Protein AF-A0AAW9KA84-F1 (afdb_monomer_lite)

InterPro domains:
  IPR001962 Asparagine synthase [PF00733] (1-140)
  IPR001962 Asparagine synthase [cd01991] (1-140)
  IPR014729 Rossmann-like alpha/beta/alpha sandwich fold [G3DSA:3.40.50.620] (1-140)
  IPR051786 Asparagine Synthetase/Amidase [PTHR43284] (1-140)

Foldseek 3Di:
DLLLQQDVLLQPPCSLPDLFLSVCNPVVVVLVPDDPVCNPDPVVVVRNVVLVVQLVVQDDDPPDDPSQNSSLSNSSCCVPPVVVVVVVVVCVVQVVVPHDDDDVCPPVVNSVVSSPDGSCCSCPVPHGSNNVVVVCPVPD

Secondary structure (DSSP, 8-state):
-TTSS-SGGGT-HHHHT-SS-GGG--HHHHHHTS-GGGTT--HHHHHHHHHHHHHHT--PPTT--HHHHHHHHHHHHIIIIIHHHHHHHHHHHHHTTT-----GGG-HHHHHHHHTS-HHHHTGGG-TTHHHHHTTTTT-

Sequence (140 aa):
DELFAGYPWFTNEDMINANTFPWSRFIGERKAILSPELKDLKIEEVANQAYSDTLKEVPHLSGENKLEHRMRELFYLNLRWFMVNLLNRKDRMSMANSLEVRVPFADYRLVEYAFNIPSNIKLLDGREKGLLRKSLEGIL

Organism: Clostridium perfringens (NCBI:txid1502)

Structure (mmCIF, N/CA/C/O backbone):
data_AF-A0AAW9KA84-F1
#
_entry.id   AF-A0AAW9KA84-F1
#
loop_
_atom_site.group_PDB
_atom_site.id
_atom_site.type_symbol
_atom_site.label_atom_id
_atom_site.label_alt_id
_atom_site.label_comp_id
_atom_site.label_asym_id
_atom_site.label_entity_id
_atom_site.label_seq_id
_atom_site.pdbx_PDB_ins_code
_atom_site.Cartn_x
_atom_site.Cartn_y
_atom_site.Cartn_z
_atom_site.occupancy
_atom_site.B_iso_or_equiv
_atom_site.auth_seq_id
_atom_site.auth_comp_id
_atom_site.auth_asym_id
_atom_site.auth_atom_id
_atom_site.pdbx_PDB_model_num
ATOM 1 N N . ASP A 1 1 ? -10.817 -1.959 -0.658 1.00 73.44 1 ASP A N 1
ATOM 2 C CA . ASP A 1 1 ? -10.529 -2.920 0.430 1.00 73.44 1 ASP A CA 1
ATOM 3 C C . ASP A 1 1 ? -9.042 -2.969 0.795 1.00 73.44 1 ASP A C 1
ATOM 5 O O . ASP A 1 1 ? -8.729 -3.259 1.940 1.00 73.44 1 ASP A O 1
ATOM 9 N N . GLU A 1 2 ? -8.140 -2.618 -0.121 1.00 85.81 2 GLU A N 1
ATOM 10 C CA . GLU A 1 2 ? -6.677 -2.615 0.091 1.00 85.81 2 GLU A CA 1
ATOM 11 C C . GLU A 1 2 ? -6.166 -1.798 1.285 1.00 85.81 2 GLU A C 1
ATOM 13 O O . GLU A 1 2 ? -5.088 -2.070 1.809 1.00 85.81 2 GLU A O 1
ATOM 18 N N . LEU A 1 3 ? -6.958 -0.835 1.762 1.00 91.38 3 LEU A N 1
ATOM 19 C CA . LEU A 1 3 ? -6.676 -0.050 2.967 1.00 91.38 3 LEU A CA 1
ATOM 20 C C . LEU A 1 3 ? -6.759 -0.863 4.272 1.00 91.38 3 LEU A C 1
ATOM 22 O O . LEU A 1 3 ? -6.238 -0.438 5.302 1.00 91.38 3 LEU A O 1
ATOM 26 N N . PHE A 1 4 ? -7.411 -2.027 4.239 1.00 95.19 4 PHE A N 1
ATOM 27 C CA . PHE A 1 4 ? -7.754 -2.829 5.414 1.00 95.19 4 PHE A CA 1
ATOM 28 C C . PHE A 1 4 ? -6.884 -4.087 5.533 1.00 95.19 4 PHE A C 1
ATOM 30 O O . PHE A 1 4 ? -7.386 -5.168 5.811 1.00 95.19 4 PHE A O 1
ATOM 37 N N . ALA A 1 5 ? -5.572 -3.957 5.323 1.00 94.19 5 ALA A N 1
ATOM 38 C CA . ALA A 1 5 ? -4.600 -5.026 5.587 1.00 94.19 5 ALA A CA 1
ATOM 39 C C . ALA A 1 5 ? -4.867 -6.341 4.815 1.00 94.19 5 ALA A C 1
ATOM 41 O O . ALA A 1 5 ? -4.798 -7.432 5.371 1.00 94.19 5 ALA A 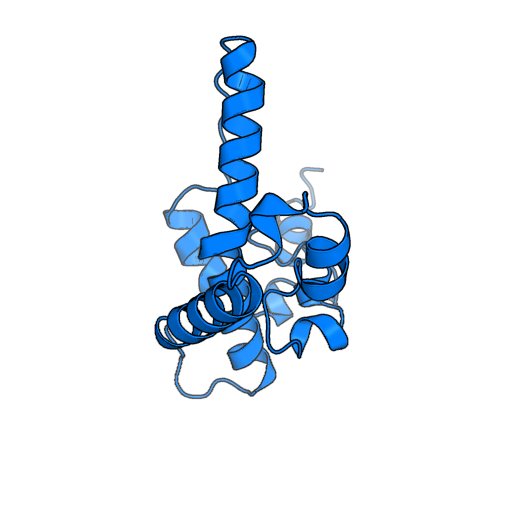O 1
ATOM 42 N N . GLY A 1 6 ? -5.229 -6.244 3.532 1.00 94.12 6 GLY A N 1
ATOM 43 C CA . GLY A 1 6 ? -5.656 -7.396 2.726 1.00 94.12 6 GLY A CA 1
ATOM 44 C C . GLY A 1 6 ? -4.549 -8.277 2.146 1.00 94.12 6 GLY A C 1
ATOM 45 O O . GLY A 1 6 ? -4.852 -9.319 1.571 1.00 94.12 6 GLY A O 1
ATOM 46 N N . TYR A 1 7 ? -3.295 -7.846 2.248 1.00 95.31 7 TYR A N 1
ATOM 47 C CA . TYR A 1 7 ? -2.162 -8.448 1.551 1.00 95.31 7 TYR A CA 1
ATOM 48 C C . TYR A 1 7 ? -1.192 -9.177 2.486 1.00 95.31 7 TYR A C 1
ATOM 50 O O . TYR A 1 7 ? -1.057 -8.784 3.645 1.00 95.31 7 TYR A O 1
ATOM 58 N N . PRO A 1 8 ? -0.431 -10.168 1.974 1.00 94.81 8 PRO A N 1
ATOM 59 C CA . PRO A 1 8 ? 0.505 -10.951 2.783 1.00 94.81 8 PRO A CA 1
ATOM 60 C C . PRO A 1 8 ? 1.575 -10.125 3.500 1.00 94.81 8 PRO A C 1
ATOM 62 O O . PRO A 1 8 ? 2.036 -10.521 4.561 1.00 94.81 8 PRO A O 1
ATOM 65 N N . TRP A 1 9 ? 1.958 -8.957 2.979 1.00 95.31 9 TRP A N 1
ATOM 66 C CA . TRP A 1 9 ? 2.941 -8.095 3.645 1.00 95.31 9 TRP A CA 1
ATOM 67 C C . TRP A 1 9 ? 2.438 -7.412 4.917 1.00 95.31 9 TRP A C 1
ATOM 69 O O . TRP A 1 9 ? 3.212 -6.721 5.564 1.00 95.31 9 TRP A O 1
ATOM 79 N N . PHE A 1 10 ? 1.176 -7.619 5.294 1.00 95.81 10 PHE A N 1
ATOM 80 C CA . PHE A 1 10 ? 0.638 -7.204 6.589 1.00 95.81 10 PHE A CA 1
ATOM 81 C C . PHE A 1 10 ? 0.521 -8.357 7.596 1.00 95.81 10 PHE A C 1
ATOM 83 O O . PHE A 1 10 ? 0.149 -8.114 8.737 1.00 95.81 10 PHE A O 1
ATOM 90 N N . THR A 1 11 ? 0.808 -9.602 7.202 1.00 94.94 11 THR A N 1
ATOM 91 C CA . THR A 1 11 ? 0.623 -10.784 8.069 1.00 94.94 11 THR A CA 1
ATOM 92 C C . THR A 1 11 ? 1.805 -11.753 8.062 1.00 94.94 11 THR A C 1
ATOM 94 O O . THR A 1 11 ? 2.006 -12.473 9.033 1.00 94.94 11 THR A O 1
ATOM 97 N N . ASN A 1 12 ? 2.610 -11.779 7.000 1.00 95.62 12 ASN A N 1
ATOM 98 C CA . ASN A 1 12 ? 3.800 -12.615 6.893 1.00 95.62 12 ASN A CA 1
ATOM 99 C C . ASN A 1 12 ? 5.022 -11.901 7.491 1.00 95.62 12 ASN A C 1
ATOM 101 O O . ASN A 1 12 ? 5.407 -10.832 7.016 1.00 95.62 12 ASN A O 1
ATOM 105 N N . GLU A 1 13 ? 5.659 -12.513 8.492 1.00 94.81 13 GLU A N 1
ATOM 106 C CA . GLU A 1 13 ? 6.780 -11.915 9.231 1.00 94.81 13 GLU A CA 1
ATOM 107 C C . GLU A 1 13 ? 7.981 -11.554 8.342 1.00 94.81 13 GLU A C 1
ATOM 109 O O . GLU A 1 13 ? 8.544 -10.469 8.498 1.00 94.81 13 GLU A O 1
ATOM 114 N N . ASP A 1 14 ? 8.339 -12.391 7.364 1.00 95.81 14 ASP A N 1
ATOM 115 C CA . ASP A 1 14 ? 9.461 -12.110 6.455 1.00 95.81 14 ASP A CA 1
ATOM 116 C C . ASP A 1 14 ? 9.192 -10.884 5.577 1.00 95.81 14 ASP A C 1
ATOM 118 O O . ASP A 1 14 ? 10.103 -10.134 5.227 1.00 95.81 14 ASP A O 1
ATOM 122 N N . MET A 1 15 ? 7.935 -10.683 5.178 1.00 96.69 15 MET A N 1
ATOM 123 C CA . MET A 1 15 ? 7.527 -9.534 4.371 1.00 96.69 15 MET A CA 1
ATOM 124 C C . MET A 1 15 ? 7.367 -8.277 5.220 1.00 96.69 15 MET A C 1
ATOM 126 O O . MET A 1 15 ? 7.745 -7.197 4.766 1.00 96.69 15 MET A O 1
ATOM 130 N N . ILE A 1 16 ? 6.861 -8.415 6.448 1.00 96.31 16 ILE A N 1
ATOM 131 C CA . ILE A 1 16 ? 6.782 -7.312 7.405 1.00 96.31 16 ILE A CA 1
ATOM 132 C C . ILE A 1 16 ? 8.188 -6.778 7.659 1.00 96.31 16 ILE A C 1
ATOM 134 O O . ILE A 1 16 ? 8.413 -5.579 7.551 1.00 96.31 16 ILE A O 1
ATOM 138 N N . ASN A 1 17 ? 9.162 -7.651 7.901 1.00 95.31 17 ASN A N 1
ATOM 139 C CA . ASN A 1 17 ? 10.532 -7.257 8.232 1.00 95.31 17 ASN A CA 1
ATOM 140 C C . ASN A 1 17 ? 11.437 -7.023 7.005 1.00 95.31 17 ASN A C 1
ATOM 142 O O . ASN A 1 17 ? 12.641 -6.827 7.156 1.00 95.31 17 ASN A O 1
ATOM 146 N N . ALA A 1 18 ? 10.891 -7.027 5.784 1.00 94.94 18 ALA A N 1
ATOM 147 C CA . ALA A 1 18 ? 11.685 -6.847 4.571 1.00 94.94 18 ALA A CA 1
ATOM 148 C C . ALA A 1 18 ? 12.246 -5.419 4.447 1.00 94.94 18 ALA A C 1
ATOM 150 O O . ALA A 1 18 ? 11.496 -4.447 4.432 1.00 94.94 18 ALA A O 1
ATOM 151 N N . ASN A 1 19 ? 13.553 -5.274 4.227 1.00 94.25 19 ASN A N 1
ATOM 152 C CA . ASN A 1 19 ? 14.205 -3.970 4.019 1.00 94.25 19 ASN A CA 1
ATOM 153 C C . ASN A 1 19 ? 14.075 -3.447 2.574 1.00 94.25 19 ASN A C 1
ATOM 155 O O . ASN A 1 19 ? 15.002 -2.866 2.020 1.00 94.25 19 ASN A O 1
ATOM 159 N N . THR A 1 20 ? 12.940 -3.714 1.936 1.00 95.25 20 THR A N 1
ATOM 160 C CA . THR A 1 20 ? 12.625 -3.314 0.561 1.00 95.25 20 THR A CA 1
ATOM 161 C C . THR A 1 20 ? 11.107 -3.324 0.367 1.00 95.25 20 THR A C 1
ATOM 163 O O . THR A 1 20 ? 10.352 -3.674 1.276 1.00 95.25 20 THR A O 1
ATOM 166 N N . PHE A 1 21 ? 10.630 -2.986 -0.829 1.00 96.50 21 PHE A N 1
ATOM 167 C CA . PHE A 1 21 ? 9.220 -3.123 -1.182 1.00 96.50 21 PHE A CA 1
ATOM 168 C C . PHE A 1 21 ? 8.782 -4.597 -1.093 1.00 96.50 21 PHE A C 1
ATOM 170 O O . PHE A 1 21 ? 9.271 -5.434 -1.860 1.00 96.50 21 PHE A O 1
ATOM 177 N N . PRO A 1 22 ? 7.832 -4.957 -0.214 1.00 95.44 22 PRO A N 1
ATOM 178 C CA . PRO A 1 22 ? 7.583 -6.359 0.118 1.00 95.44 22 PRO A CA 1
ATOM 179 C C . PRO A 1 22 ? 6.942 -7.160 -1.031 1.00 95.44 22 PRO A C 1
ATOM 181 O O . PRO A 1 22 ? 7.171 -8.362 -1.153 1.00 95.44 22 PRO A O 1
ATOM 184 N N . TRP A 1 23 ? 6.223 -6.506 -1.950 1.00 93.88 23 TRP A N 1
ATOM 185 C CA . TRP A 1 23 ? 5.727 -7.102 -3.206 1.00 93.88 23 TRP A CA 1
ATOM 186 C C . TRP A 1 23 ? 6.799 -7.200 -4.315 1.00 93.88 23 TRP A C 1
ATOM 188 O O . TRP A 1 23 ? 6.525 -7.632 -5.438 1.00 93.88 23 TRP A O 1
ATOM 198 N N . SER A 1 24 ? 8.034 -6.773 -4.039 1.00 92.88 24 SER A N 1
ATOM 199 C CA . SER A 1 24 ? 9.103 -6.615 -5.027 1.00 92.88 24 SER A CA 1
ATOM 200 C C . SER A 1 24 ? 10.488 -7.037 -4.511 1.00 92.88 24 SER A C 1
ATOM 202 O O . SER A 1 24 ? 11.491 -6.467 -4.923 1.00 92.88 24 SER A O 1
ATOM 204 N N . ARG A 1 25 ? 10.556 -8.061 -3.650 1.00 91.50 25 ARG A N 1
ATOM 205 C CA . ARG A 1 25 ? 11.803 -8.502 -2.986 1.00 91.50 25 ARG A CA 1
ATOM 206 C C . ARG A 1 25 ? 12.871 -9.094 -3.919 1.00 91.50 25 ARG A C 1
ATOM 208 O O . ARG A 1 25 ? 14.051 -9.024 -3.613 1.00 91.50 25 ARG A O 1
ATOM 215 N N . PHE A 1 26 ? 12.460 -9.651 -5.054 1.00 90.44 26 PHE A N 1
ATOM 216 C CA . PHE A 1 26 ? 13.314 -10.418 -5.970 1.00 90.44 26 PHE A CA 1
ATOM 217 C C . PHE A 1 26 ? 13.777 -9.567 -7.167 1.00 90.44 26 PHE A C 1
ATOM 219 O O . PHE A 1 26 ? 13.415 -9.826 -8.318 1.00 90.44 26 PHE A O 1
ATOM 226 N N . ILE A 1 27 ? 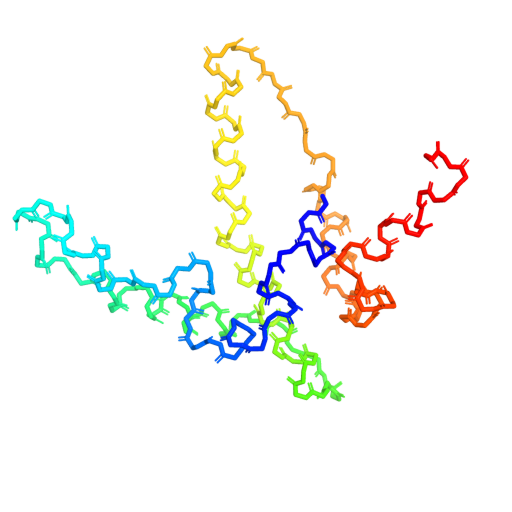14.474 -8.454 -6.899 1.00 87.06 27 ILE A N 1
ATOM 227 C CA . ILE A 1 27 ? 14.920 -7.523 -7.955 1.00 87.06 27 ILE A CA 1
ATOM 228 C C . ILE A 1 27 ? 16.029 -8.150 -8.809 1.00 87.06 27 ILE A C 1
ATOM 230 O O . ILE A 1 27 ? 16.016 -7.982 -10.029 1.00 87.06 27 ILE A O 1
ATOM 234 N N . GLY A 1 28 ? 16.946 -8.908 -8.201 1.00 86.12 28 GLY A N 1
ATOM 235 C CA . GLY A 1 28 ? 18.041 -9.572 -8.915 1.00 86.12 28 GLY A CA 1
ATOM 236 C C . GLY A 1 28 ? 17.540 -10.568 -9.964 1.00 86.12 28 GLY A C 1
ATOM 237 O O . GLY A 1 28 ? 17.970 -10.539 -11.116 1.00 86.12 28 GLY A O 1
ATOM 238 N N . GLU A 1 29 ? 16.550 -11.384 -9.609 1.00 88.75 29 GLU A N 1
ATOM 239 C CA . GLU A 1 29 ? 15.912 -12.351 -10.504 1.00 88.75 29 GLU A CA 1
ATOM 240 C C . GLU A 1 29 ? 15.179 -11.651 -11.653 1.00 88.75 29 GLU A C 1
ATOM 242 O O . GLU A 1 29 ? 15.238 -12.091 -12.801 1.00 88.75 29 GLU A O 1
ATOM 247 N N . ARG A 1 30 ? 14.537 -10.509 -11.378 1.00 88.25 30 ARG A N 1
ATOM 248 C CA . ARG A 1 30 ? 13.913 -9.686 -12.426 1.00 88.25 30 ARG A CA 1
ATOM 249 C C . ARG A 1 30 ? 14.945 -9.047 -13.345 1.00 88.25 30 ARG A C 1
ATOM 251 O O . ARG A 1 30 ? 14.686 -8.912 -14.534 1.00 88.25 30 ARG A O 1
ATOM 258 N N . LYS A 1 31 ? 16.120 -8.687 -12.829 1.00 89.00 31 LYS A N 1
ATOM 259 C CA . LYS A 1 31 ? 17.226 -8.169 -13.640 1.00 89.00 31 LYS A CA 1
ATOM 260 C C . LYS A 1 31 ? 17.765 -9.232 -14.605 1.00 89.00 31 LYS A C 1
ATOM 262 O O . LYS A 1 31 ? 18.167 -8.897 -15.716 1.00 89.00 31 LYS A O 1
ATOM 267 N N . ALA A 1 32 ? 17.716 -10.509 -14.220 1.00 89.75 32 ALA A N 1
ATOM 268 C CA . ALA A 1 32 ? 18.191 -11.617 -15.049 1.00 89.75 32 ALA A CA 1
ATOM 269 C C . ALA A 1 32 ? 17.381 -11.813 -16.345 1.00 89.75 32 ALA A C 1
ATOM 271 O O . ALA A 1 32 ? 17.943 -12.265 -17.342 1.00 89.75 32 ALA A O 1
ATOM 272 N N . ILE A 1 33 ? 16.096 -11.443 -16.348 1.00 92.75 33 ILE A N 1
ATOM 273 C CA . ILE A 1 33 ? 15.207 -11.568 -17.518 1.00 92.75 33 ILE A CA 1
ATOM 274 C C . ILE A 1 33 ? 15.181 -10.319 -18.411 1.00 92.75 33 ILE A C 1
ATOM 276 O O . ILE A 1 33 ? 14.481 -10.307 -19.422 1.00 92.75 33 ILE A O 1
ATOM 280 N N . LEU A 1 34 ? 15.909 -9.258 -18.048 1.00 92.44 34 LEU A N 1
ATOM 281 C CA . LEU A 1 34 ? 15.985 -8.047 -18.862 1.00 92.44 34 LEU A CA 1
ATOM 282 C C . LEU A 1 34 ? 16.787 -8.290 -20.141 1.00 92.44 34 LEU A C 1
ATOM 284 O O . LEU A 1 34 ? 17.739 -9.080 -20.166 1.00 92.44 34 LEU A O 1
ATOM 288 N N . SER A 1 35 ? 16.420 -7.557 -21.194 1.00 94.94 35 SER A N 1
ATOM 289 C CA . SER A 1 35 ? 17.187 -7.551 -22.436 1.00 94.94 35 SER A CA 1
ATOM 290 C C . SER A 1 35 ? 18.619 -7.054 -22.175 1.00 94.94 35 SER A C 1
ATOM 292 O O . SER A 1 35 ? 18.829 -6.275 -21.237 1.00 94.94 35 SER A O 1
ATOM 294 N N . PRO A 1 36 ? 19.622 -7.510 -22.951 1.00 93.44 36 PRO A N 1
ATOM 295 C CA . PRO A 1 36 ? 21.023 -7.151 -22.725 1.00 93.44 36 PRO A CA 1
ATOM 296 C C . PRO A 1 36 ? 21.263 -5.643 -22.598 1.00 93.44 36 PRO A C 1
ATOM 298 O O . PRO A 1 36 ? 22.046 -5.223 -21.754 1.00 93.44 36 PRO A O 1
ATOM 301 N N . GLU A 1 37 ? 20.529 -4.836 -23.362 1.00 94.56 37 GLU A N 1
ATOM 302 C CA . GLU A 1 37 ? 20.643 -3.374 -23.410 1.00 94.56 37 GLU A CA 1
ATOM 303 C C . GLU A 1 37 ? 20.186 -2.692 -22.111 1.00 94.56 37 GLU A C 1
ATOM 305 O O . GLU A 1 37 ? 20.547 -1.549 -21.845 1.00 94.56 37 GLU A O 1
ATOM 310 N N . LEU A 1 38 ? 19.385 -3.380 -21.292 1.00 92.44 38 LEU A N 1
ATOM 311 C CA . LEU A 1 38 ? 18.820 -2.856 -20.047 1.00 92.44 38 LEU A CA 1
ATOM 312 C C . LEU A 1 38 ? 19.523 -3.402 -18.796 1.00 92.44 38 LEU A C 1
ATOM 314 O O . LEU A 1 38 ? 19.198 -2.986 -17.681 1.00 92.44 38 LEU A O 1
ATOM 318 N N . LYS A 1 39 ? 20.483 -4.326 -18.942 1.00 88.31 39 LYS A N 1
ATOM 319 C CA . LYS A 1 39 ? 21.155 -4.973 -17.800 1.00 88.31 39 LYS A CA 1
ATOM 320 C C . LYS A 1 39 ? 22.025 -4.019 -16.987 1.00 88.31 39 LYS A C 1
ATOM 322 O O . LYS A 1 39 ? 22.184 -4.231 -15.786 1.00 88.31 39 LYS A O 1
ATOM 327 N N . ASP A 1 40 ? 22.531 -2.957 -17.597 1.00 90.69 40 ASP A N 1
ATOM 328 C CA . ASP A 1 40 ? 23.388 -1.988 -16.906 1.00 90.69 40 ASP A CA 1
ATOM 329 C C . ASP A 1 40 ? 22.592 -0.950 -16.103 1.00 90.69 40 ASP A C 1
ATOM 331 O O . ASP A 1 40 ? 23.164 -0.158 -15.352 1.00 90.69 40 ASP A O 1
ATOM 335 N N . LEU A 1 41 ? 21.257 -0.971 -16.191 1.00 92.00 41 LEU A N 1
ATOM 336 C CA . LEU A 1 41 ? 20.420 -0.087 -15.393 1.00 92.00 41 LEU A CA 1
ATOM 337 C C . LEU A 1 41 ? 20.575 -0.378 -13.893 1.00 92.00 41 LEU A C 1
ATOM 339 O O . LEU A 1 41 ? 20.504 -1.519 -13.418 1.00 92.00 41 LEU A O 1
ATOM 343 N N . LYS A 1 42 ? 20.706 0.704 -13.125 1.00 93.00 42 LYS A N 1
ATOM 344 C CA . LYS A 1 42 ? 20.846 0.720 -11.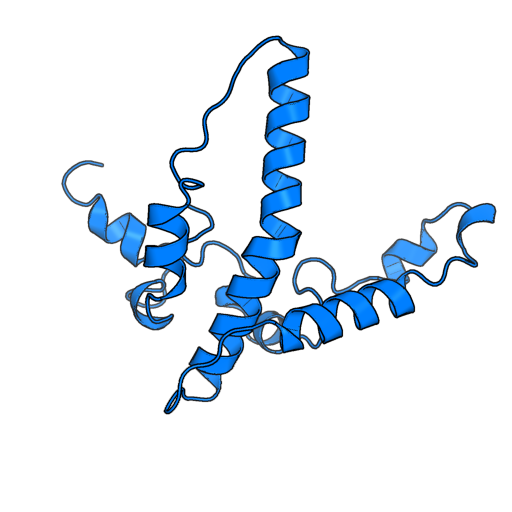662 1.00 93.00 42 LYS A CA 1
ATOM 345 C C . LYS A 1 42 ? 19.502 0.534 -10.942 1.00 93.00 42 LYS A C 1
ATOM 347 O O . LYS A 1 42 ? 19.166 1.273 -10.024 1.00 93.00 42 LYS A O 1
ATOM 352 N N . ILE A 1 43 ? 18.706 -0.441 -11.380 1.00 91.31 43 ILE A N 1
ATOM 353 C CA . ILE A 1 43 ? 17.321 -0.647 -10.915 1.00 91.31 43 ILE A CA 1
ATOM 354 C C . ILE A 1 43 ? 17.265 -0.887 -9.405 1.00 91.31 43 ILE A C 1
ATOM 356 O O . ILE A 1 43 ? 16.411 -0.329 -8.724 1.00 91.31 43 ILE A O 1
ATOM 360 N N . GLU A 1 44 ? 18.181 -1.699 -8.883 1.00 91.31 44 GLU A N 1
ATOM 361 C CA . GLU A 1 44 ? 18.235 -2.025 -7.458 1.00 91.31 44 GLU A CA 1
ATOM 362 C C . GLU A 1 44 ? 18.604 -0.808 -6.602 1.00 91.31 44 GLU A C 1
ATOM 364 O O . GLU A 1 44 ? 17.931 -0.535 -5.613 1.00 91.31 44 GLU A O 1
ATOM 369 N N . GLU A 1 45 ? 19.605 -0.027 -7.020 1.00 94.00 45 GLU A N 1
ATOM 370 C CA . GLU A 1 45 ? 19.987 1.217 -6.338 1.00 94.00 45 GLU A CA 1
ATOM 371 C C . GLU A 1 45 ? 18.812 2.200 -6.300 1.00 94.00 45 GLU A C 1
ATOM 373 O O . GLU A 1 45 ? 18.481 2.730 -5.241 1.00 94.00 45 GLU A O 1
ATOM 378 N N . VAL A 1 46 ? 18.133 2.394 -7.436 1.00 94.31 46 VAL A N 1
ATOM 379 C CA . VAL A 1 46 ? 16.975 3.294 -7.538 1.00 94.31 46 VAL A CA 1
ATOM 380 C C . VAL A 1 46 ? 15.819 2.808 -6.662 1.00 94.31 46 VAL A C 1
ATOM 382 O O . VAL A 1 46 ? 15.206 3.613 -5.963 1.00 94.31 46 VAL A O 1
ATOM 385 N N . ALA A 1 47 ? 15.527 1.505 -6.656 1.00 94.19 47 ALA A N 1
ATOM 386 C CA . ALA A 1 47 ? 14.477 0.937 -5.816 1.00 94.19 47 ALA A CA 1
ATOM 387 C C . ALA A 1 47 ? 14.795 1.088 -4.320 1.00 94.19 47 ALA A C 1
ATOM 389 O O . ALA A 1 47 ? 13.925 1.489 -3.547 1.00 94.19 47 ALA A O 1
ATOM 390 N N . ASN A 1 48 ? 16.037 0.824 -3.912 1.00 95.44 48 ASN A N 1
ATOM 391 C CA . ASN A 1 48 ? 16.471 0.966 -2.523 1.00 95.44 48 ASN A CA 1
ATOM 392 C C . ASN A 1 48 ? 16.448 2.430 -2.067 1.00 95.44 48 ASN A C 1
ATOM 394 O O . ASN A 1 48 ? 16.018 2.721 -0.947 1.00 95.44 48 ASN A O 1
ATOM 398 N N . GLN A 1 49 ? 16.853 3.355 -2.940 1.00 97.44 49 GLN A N 1
ATOM 399 C CA . GLN A 1 49 ? 16.786 4.788 -2.671 1.00 97.44 49 GLN A CA 1
ATOM 400 C C . GLN A 1 49 ? 15.333 5.246 -2.511 1.00 97.44 49 GLN A C 1
ATOM 402 O O . GLN A 1 49 ? 14.992 5.852 -1.500 1.00 97.44 49 GLN A O 1
ATOM 407 N N . ALA A 1 50 ? 14.455 4.874 -3.447 1.00 97.25 50 ALA A N 1
ATOM 408 C CA . ALA A 1 50 ? 13.033 5.202 -3.390 1.00 97.25 50 ALA A CA 1
ATOM 409 C C . ALA A 1 50 ? 12.349 4.641 -2.132 1.00 97.25 50 ALA A C 1
ATOM 411 O O . ALA A 1 50 ? 11.560 5.341 -1.496 1.00 97.25 50 ALA A O 1
ATOM 412 N N . TYR A 1 51 ? 12.670 3.402 -1.746 1.00 97.75 51 TYR A N 1
ATOM 413 C CA . TYR A 1 51 ? 12.211 2.802 -0.493 1.00 97.75 51 TYR A CA 1
ATOM 414 C C . TYR A 1 51 ? 12.662 3.638 0.712 1.00 97.75 51 TYR A C 1
ATOM 416 O O . TYR A 1 51 ? 11.830 4.065 1.510 1.00 97.75 51 TYR A O 1
ATOM 424 N N . SER A 1 52 ? 13.961 3.937 0.796 1.00 98.12 52 SER A N 1
ATOM 425 C CA . SER A 1 52 ? 14.562 4.678 1.912 1.00 98.12 52 SER A CA 1
ATOM 426 C C . SER A 1 52 ? 14.021 6.101 2.033 1.00 98.12 52 SER A C 1
ATOM 428 O O . SER A 1 52 ? 13.761 6.569 3.138 1.00 98.12 52 SER A O 1
ATOM 430 N N . ASP A 1 53 ? 13.832 6.795 0.913 1.00 98.44 53 ASP A N 1
ATOM 431 C CA . ASP A 1 53 ? 13.275 8.147 0.902 1.00 98.44 53 ASP A CA 1
ATOM 432 C C . ASP A 1 53 ? 11.800 8.148 1.291 1.00 98.44 53 ASP A C 1
ATOM 434 O O . ASP A 1 53 ? 11.386 8.974 2.098 1.00 98.44 53 ASP A O 1
ATOM 438 N N . THR A 1 54 ? 11.029 7.161 0.824 1.00 98.25 54 THR A N 1
ATOM 439 C CA . THR A 1 54 ? 9.621 7.025 1.215 1.00 98.25 54 THR A CA 1
ATOM 440 C C . THR A 1 54 ? 9.474 6.772 2.715 1.00 98.25 54 THR A C 1
ATOM 442 O O . THR A 1 54 ? 8.559 7.313 3.327 1.00 98.25 54 THR A O 1
ATOM 445 N N . LEU A 1 55 ? 10.371 5.988 3.328 1.00 98.12 55 LEU A N 1
ATOM 446 C CA . LEU A 1 55 ? 10.344 5.755 4.775 1.00 98.12 55 LEU A CA 1
ATOM 447 C C . LEU A 1 55 ? 10.559 7.039 5.588 1.00 98.12 55 LEU A C 1
ATOM 449 O O . LEU A 1 55 ? 9.933 7.212 6.627 1.00 98.12 55 LEU A O 1
ATOM 453 N N . LYS A 1 56 ? 11.380 7.978 5.100 1.00 98.06 56 LYS A N 1
ATOM 454 C CA . LYS A 1 56 ? 11.597 9.274 5.771 1.00 98.06 56 LYS A CA 1
ATOM 455 C C . LYS A 1 56 ? 10.352 10.166 5.762 1.00 98.06 56 LYS A C 1
ATOM 457 O O . LYS A 1 56 ? 10.249 11.061 6.594 1.00 98.06 56 LYS A O 1
ATOM 462 N N . GLU A 1 57 ? 9.430 9.949 4.823 1.0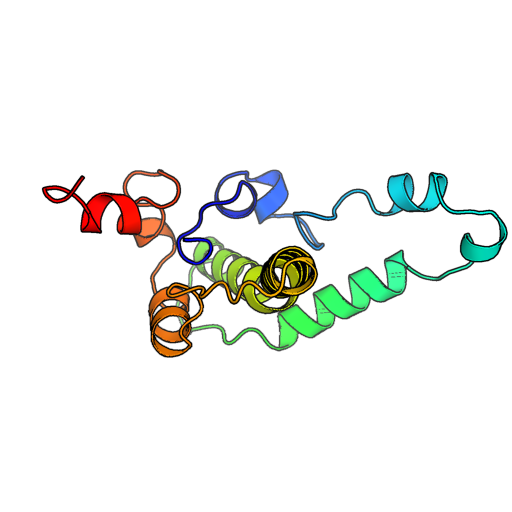0 98.12 57 GLU A N 1
ATOM 463 C CA . GLU A 1 57 ? 8.173 10.702 4.705 1.00 98.12 57 GLU A CA 1
ATOM 464 C C . GLU A 1 57 ? 7.064 10.161 5.625 1.00 98.12 57 GLU A C 1
ATOM 466 O O . GLU A 1 57 ? 6.001 10.778 5.733 1.00 98.12 57 GLU A O 1
ATOM 471 N N . VAL A 1 58 ? 7.271 9.009 6.275 1.00 97.69 58 VAL A N 1
ATOM 472 C CA . VAL A 1 58 ? 6.234 8.350 7.076 1.00 97.69 58 VAL A CA 1
ATOM 473 C C . VAL A 1 58 ? 5.945 9.172 8.342 1.00 97.69 58 VAL A C 1
ATOM 475 O O . VAL A 1 58 ? 6.841 9.399 9.158 1.00 97.69 58 VAL A O 1
ATOM 478 N N . PRO A 1 59 ? 4.689 9.603 8.569 1.00 95.31 59 PRO A N 1
ATOM 479 C CA . PRO A 1 59 ? 4.332 10.361 9.763 1.00 95.31 59 PRO A CA 1
ATOM 480 C C . PRO A 1 59 ? 4.170 9.424 10.967 1.00 95.31 59 PRO A C 1
ATOM 482 O O . PRO A 1 59 ? 3.089 8.887 11.207 1.00 95.31 59 PRO A O 1
ATOM 485 N N . HIS A 1 60 ? 5.245 9.206 11.719 1.00 94.00 60 HIS A N 1
ATOM 486 C CA . HIS A 1 60 ? 5.231 8.364 12.918 1.00 94.00 60 HIS A CA 1
ATOM 487 C C . HIS A 1 60 ? 4.568 9.045 14.118 1.00 94.00 60 HIS A C 1
ATOM 489 O O . HIS A 1 60 ? 4.642 10.266 14.273 1.00 94.00 60 HIS A O 1
ATOM 495 N N . LEU A 1 61 ? 3.950 8.246 14.992 1.00 92.38 61 LEU A N 1
ATOM 496 C CA . LEU A 1 61 ? 3.318 8.740 16.216 1.00 92.38 61 LEU A CA 1
ATOM 497 C C . LEU A 1 61 ? 4.187 8.443 17.444 1.00 92.38 61 LEU A C 1
ATOM 499 O O . LEU A 1 61 ? 4.895 7.435 17.513 1.00 92.38 61 LEU A O 1
ATOM 503 N N . SER A 1 62 ? 4.126 9.319 18.447 1.00 92.62 62 SER A N 1
ATOM 504 C CA . SER A 1 62 ? 4.780 9.069 19.731 1.00 92.62 62 SER A CA 1
ATOM 505 C C . SER A 1 62 ? 4.094 7.915 20.471 1.00 92.62 62 SER A C 1
ATOM 507 O O . SER A 1 62 ? 2.870 7.810 20.498 1.00 92.62 62 SER A O 1
ATOM 509 N N . GLY A 1 63 ? 4.890 7.037 21.086 1.00 91.00 63 GLY A N 1
ATOM 510 C CA . GLY A 1 63 ? 4.380 5.901 21.862 1.00 91.00 63 GLY A CA 1
ATOM 511 C C . GLY A 1 63 ? 4.010 4.657 21.044 1.00 91.00 63 GLY A C 1
ATOM 512 O O . GLY A 1 63 ? 3.527 3.687 21.626 1.00 91.00 63 GLY A O 1
ATOM 513 N N . GLU A 1 64 ? 4.255 4.639 19.730 1.00 93.19 64 GLU A N 1
ATOM 514 C CA . GLU A 1 64 ? 4.088 3.423 18.926 1.00 93.19 64 GLU A CA 1
ATOM 515 C C . GLU A 1 64 ? 5.068 2.330 19.362 1.00 93.19 64 GLU A C 1
ATOM 517 O O . GLU A 1 64 ? 6.260 2.566 19.570 1.00 93.19 64 GLU A O 1
ATOM 522 N N . ASN A 1 65 ? 4.566 1.098 19.471 1.00 95.12 65 ASN A N 1
ATOM 523 C CA . ASN A 1 65 ? 5.439 -0.060 19.605 1.00 95.12 65 ASN A CA 1
ATOM 524 C C . ASN A 1 65 ? 6.121 -0.369 18.256 1.00 95.12 65 ASN A C 1
ATOM 526 O O . ASN A 1 65 ? 5.719 0.132 17.205 1.00 95.12 65 ASN A O 1
ATOM 530 N N . LYS A 1 66 ? 7.146 -1.230 18.275 1.00 95.44 66 LYS A N 1
ATOM 531 C CA . LYS A 1 66 ? 7.923 -1.576 17.070 1.00 95.44 66 LYS A CA 1
ATOM 532 C C . LYS A 1 66 ? 7.061 -2.126 15.928 1.00 95.44 66 LYS A C 1
ATOM 534 O O . LYS A 1 66 ? 7.340 -1.828 14.771 1.00 95.44 66 LYS A O 1
ATOM 539 N N . LEU A 1 67 ? 6.035 -2.916 16.247 1.00 94.50 67 LEU A N 1
ATOM 540 C CA . LEU A 1 67 ? 5.154 -3.512 15.247 1.00 94.50 67 LEU A CA 1
ATOM 541 C C . LEU A 1 67 ? 4.264 -2.453 14.592 1.00 94.50 67 LEU A C 1
ATOM 543 O O . LEU A 1 67 ? 4.219 -2.395 13.372 1.00 94.50 67 LEU A O 1
ATOM 547 N N . GLU A 1 68 ? 3.601 -1.595 15.369 1.00 95.75 68 GLU A N 1
ATOM 548 C CA . GLU A 1 68 ? 2.755 -0.518 14.830 1.00 95.75 68 GLU A CA 1
ATOM 549 C C . GLU A 1 68 ? 3.573 0.486 14.018 1.00 95.75 68 GLU A C 1
ATOM 551 O O . GLU A 1 68 ? 3.165 0.866 12.922 1.00 95.75 68 GLU A O 1
ATOM 556 N N . HIS A 1 69 ? 4.767 0.836 14.504 1.00 96.69 69 HIS A N 1
ATOM 557 C CA . HIS A 1 69 ? 5.706 1.680 13.771 1.00 96.69 69 HIS A CA 1
ATOM 558 C C . HIS A 1 69 ? 6.012 1.084 12.392 1.00 96.69 69 HIS A C 1
ATOM 560 O O . HIS A 1 69 ? 5.869 1.752 11.367 1.00 96.69 69 HIS A O 1
ATOM 566 N N . ARG A 1 70 ? 6.339 -0.213 12.355 1.00 96.81 70 ARG A N 1
ATOM 567 C CA . ARG A 1 70 ? 6.629 -0.926 11.113 1.00 96.81 70 ARG A CA 1
ATOM 568 C C . ARG A 1 70 ? 5.401 -1.087 10.213 1.00 96.81 70 ARG A C 1
ATOM 570 O O . ARG A 1 70 ? 5.489 -0.925 8.999 1.00 96.81 70 ARG A O 1
ATOM 577 N N . MET A 1 71 ? 4.237 -1.378 10.785 1.00 96.19 71 MET A N 1
ATOM 578 C CA . MET A 1 71 ? 2.982 -1.476 10.040 1.00 96.19 71 MET A CA 1
ATOM 579 C C . MET A 1 71 ? 2.631 -0.147 9.378 1.00 96.19 71 MET A C 1
ATOM 581 O O . MET A 1 71 ? 2.194 -0.137 8.227 1.00 96.19 71 MET A O 1
ATOM 585 N N . ARG A 1 72 ? 2.868 0.977 10.060 1.00 96.56 72 ARG A N 1
ATOM 586 C CA . ARG A 1 72 ? 2.657 2.310 9.497 1.00 96.56 72 ARG A CA 1
ATOM 587 C C . ARG A 1 72 ? 3.526 2.555 8.268 1.00 96.56 72 ARG A C 1
ATOM 589 O O . ARG A 1 72 ? 2.999 3.009 7.252 1.00 96.56 72 ARG A O 1
ATOM 596 N N . GLU A 1 73 ? 4.808 2.198 8.326 1.00 97.50 73 GLU A N 1
ATOM 597 C CA . GLU A 1 73 ? 5.704 2.256 7.164 1.00 97.50 73 GLU A CA 1
ATOM 598 C C . GLU A 1 73 ? 5.163 1.426 5.995 1.00 97.50 73 GLU A C 1
ATOM 600 O O . GLU A 1 73 ? 5.066 1.915 4.869 1.00 97.50 73 GLU A O 1
ATOM 605 N N . LEU A 1 74 ? 4.747 0.183 6.257 1.00 97.12 74 LEU A N 1
ATOM 606 C CA . LEU A 1 74 ? 4.216 -0.719 5.233 1.00 97.12 74 LEU A CA 1
ATOM 607 C C . LEU A 1 74 ? 2.922 -0.192 4.608 1.00 97.12 74 LEU A C 1
ATOM 609 O O . LEU A 1 74 ? 2.764 -0.254 3.387 1.00 97.12 74 LEU A O 1
ATOM 613 N N . PHE A 1 75 ? 2.004 0.359 5.408 1.00 96.19 75 PHE A N 1
ATOM 614 C CA . PHE A 1 75 ? 0.803 1.009 4.885 1.00 96.19 75 PHE A CA 1
ATOM 615 C C . PHE A 1 75 ? 1.156 2.218 4.027 1.00 96.19 75 PHE A C 1
ATOM 617 O O . PHE A 1 75 ? 0.593 2.368 2.945 1.00 96.19 75 PHE A O 1
ATOM 624 N N . TYR A 1 76 ? 2.098 3.049 4.467 1.00 97.00 76 TYR A N 1
ATOM 625 C CA . TYR A 1 76 ? 2.518 4.228 3.718 1.00 97.00 76 TYR A CA 1
ATOM 626 C C . TYR A 1 76 ? 3.150 3.851 2.370 1.00 97.00 76 TYR A C 1
ATOM 628 O O . TYR A 1 76 ? 2.746 4.366 1.325 1.00 97.00 76 TYR A O 1
ATOM 636 N N . LEU A 1 77 ? 4.060 2.872 2.365 1.00 97.19 77 LEU A N 1
ATOM 637 C CA . LEU A 1 77 ? 4.634 2.298 1.146 1.00 97.19 77 LEU A CA 1
ATOM 638 C C . LEU A 1 77 ? 3.538 1.741 0.227 1.00 97.19 77 LEU A C 1
ATOM 640 O O . LEU A 1 77 ? 3.543 2.002 -0.977 1.00 97.19 77 LEU A O 1
ATOM 644 N N . ASN A 1 78 ? 2.582 0.989 0.779 1.00 96.06 78 ASN A N 1
ATOM 645 C CA . ASN A 1 78 ? 1.472 0.412 0.024 1.00 96.06 78 ASN A CA 1
ATOM 646 C C . ASN A 1 78 ? 0.601 1.495 -0.636 1.00 96.06 78 ASN A C 1
ATOM 648 O O . ASN A 1 78 ? 0.249 1.363 -1.807 1.00 96.06 78 ASN A O 1
ATOM 652 N N . LEU A 1 79 ? 0.292 2.579 0.082 1.00 94.69 79 LEU A N 1
ATOM 653 C CA . LEU A 1 79 ? -0.450 3.723 -0.456 1.00 94.69 79 LEU A CA 1
ATOM 654 C C . LEU A 1 79 ? 0.327 4.417 -1.586 1.00 94.69 79 LEU A C 1
ATOM 656 O O . LEU A 1 79 ? -0.230 4.652 -2.658 1.00 94.69 79 LEU A O 1
ATOM 660 N N . ARG A 1 80 ? 1.612 4.726 -1.364 1.00 94.94 80 ARG A N 1
ATOM 661 C CA . ARG A 1 80 ? 2.433 5.514 -2.300 1.00 94.94 80 ARG A CA 1
ATOM 662 C C . ARG A 1 80 ? 2.806 4.757 -3.568 1.00 94.94 80 ARG A C 1
ATOM 664 O O . ARG A 1 80 ? 2.850 5.357 -4.636 1.00 94.94 80 ARG A O 1
ATOM 671 N N . TRP A 1 81 ? 3.055 3.455 -3.462 1.00 95.88 81 TRP A N 1
ATOM 672 C CA . TRP A 1 81 ? 3.640 2.677 -4.554 1.00 95.88 81 TRP A CA 1
ATOM 673 C C . TRP A 1 81 ? 2.715 1.580 -5.058 1.00 95.88 81 TRP A C 1
ATOM 675 O O . TRP A 1 81 ? 2.503 1.445 -6.262 1.00 95.88 81 TRP A O 1
ATOM 685 N N . PHE A 1 82 ? 2.141 0.779 -4.163 1.00 95.50 82 PHE A N 1
ATOM 686 C CA . PHE A 1 82 ? 1.375 -0.390 -4.585 1.00 95.50 82 PHE A CA 1
ATOM 687 C C . PHE A 1 82 ? -0.004 -0.011 -5.143 1.00 95.50 82 PHE A C 1
ATOM 689 O O . PHE A 1 82 ? -0.370 -0.440 -6.238 1.00 95.50 82 PHE A O 1
ATOM 696 N N . MET A 1 83 ? -0.740 0.869 -4.461 1.00 93.31 83 MET A N 1
ATOM 697 C CA . MET A 1 83 ? -2.069 1.298 -4.909 1.00 93.31 83 MET A CA 1
ATOM 698 C C . MET A 1 83 ? -2.042 2.038 -6.248 1.00 93.31 83 MET A C 1
ATOM 700 O O . MET A 1 83 ? -2.941 1.846 -7.067 1.00 93.31 83 MET A O 1
ATOM 704 N N . VAL A 1 84 ? -0.997 2.824 -6.518 1.00 92.75 84 VAL A N 1
ATOM 705 C CA . VAL A 1 84 ? -0.837 3.533 -7.798 1.00 92.75 84 VAL A CA 1
ATOM 706 C C . VAL A 1 84 ? -0.789 2.555 -8.975 1.00 92.75 84 VAL A C 1
ATOM 708 O O . VAL A 1 84 ? -1.386 2.824 -10.021 1.00 92.75 84 VAL A O 1
ATOM 711 N N . ASN A 1 85 ? -0.148 1.393 -8.800 1.00 93.38 85 ASN A N 1
ATOM 712 C CA . ASN A 1 85 ? -0.116 0.341 -9.818 1.00 93.38 85 ASN A CA 1
ATOM 713 C C . ASN A 1 85 ? -1.512 -0.239 -10.083 1.00 93.38 85 ASN A C 1
ATOM 715 O O . ASN A 1 85 ? -1.894 -0.429 -11.240 1.00 93.38 85 ASN A O 1
ATOM 719 N N . LEU A 1 86 ? -2.292 -0.489 -9.026 1.00 93.75 86 LEU A N 1
ATOM 720 C CA . LEU A 1 86 ? -3.657 -1.007 -9.152 1.00 93.75 86 LEU A CA 1
ATOM 721 C C . LEU A 1 86 ? -4.574 -0.014 -9.869 1.00 93.75 86 LEU A C 1
ATOM 723 O O . LEU A 1 86 ? -5.305 -0.407 -10.777 1.00 93.75 86 LEU A O 1
ATOM 727 N N . LEU A 1 87 ? -4.501 1.269 -9.502 1.00 94.44 87 LEU A N 1
ATOM 728 C CA . LEU A 1 87 ? -5.299 2.325 -10.122 1.00 94.44 87 LEU A CA 1
ATOM 729 C C . LEU A 1 87 ? -4.952 2.485 -11.603 1.00 94.44 87 LEU A C 1
ATOM 731 O O . LEU A 1 87 ? -5.859 2.483 -12.431 1.00 94.44 87 LEU A O 1
ATOM 735 N N . ASN A 1 88 ? -3.660 2.520 -11.948 1.00 95.62 88 ASN A N 1
ATOM 736 C CA . ASN A 1 88 ? -3.212 2.569 -13.341 1.00 95.62 88 ASN A CA 1
ATOM 737 C C . ASN A 1 88 ? -3.721 1.374 -14.149 1.00 95.62 88 ASN A C 1
ATOM 739 O O . ASN A 1 88 ? -4.229 1.541 -15.257 1.00 95.62 88 ASN A O 1
ATOM 743 N N . ARG A 1 89 ? -3.599 0.157 -13.605 1.00 95.19 89 ARG A N 1
ATOM 744 C CA . ARG A 1 89 ? -4.067 -1.054 -14.285 1.00 95.19 89 ARG A CA 1
ATOM 745 C C . ARG A 1 89 ? -5.576 -1.013 -14.498 1.00 95.19 89 ARG A C 1
ATOM 747 O O . ARG A 1 89 ? -6.029 -1.263 -15.611 1.00 95.19 89 ARG A O 1
ATOM 754 N N . LYS A 1 90 ? -6.343 -0.691 -13.455 1.00 95.75 90 LYS A N 1
ATOM 755 C CA . LYS A 1 90 ? -7.802 -0.561 -13.536 1.00 95.75 90 LYS A CA 1
ATOM 756 C C . LYS A 1 90 ? -8.197 0.453 -14.610 1.00 95.75 90 LYS A C 1
ATOM 758 O O . LYS A 1 90 ? -9.055 0.143 -15.429 1.00 95.75 90 LYS A O 1
ATOM 763 N N . ASP A 1 91 ? -7.553 1.616 -14.628 1.00 96.62 91 ASP A N 1
ATOM 764 C CA . ASP A 1 91 ? -7.929 2.713 -15.513 1.00 96.62 91 ASP A CA 1
ATOM 765 C C . ASP A 1 91 ? -7.633 2.397 -16.978 1.00 96.62 91 ASP A C 1
ATOM 767 O O . ASP A 1 91 ? -8.522 2.460 -17.823 1.00 96.62 91 ASP A O 1
ATOM 771 N N . ARG A 1 92 ? -6.421 1.913 -17.270 1.00 97.00 92 ARG A N 1
ATOM 772 C CA . ARG A 1 92 ? -6.034 1.518 -18.632 1.00 97.00 92 ARG A CA 1
ATOM 773 C C . ARG A 1 92 ? -6.936 0.422 -19.192 1.00 97.00 92 ARG A C 1
ATOM 775 O O . ARG A 1 92 ? -7.310 0.480 -20.358 1.00 97.00 92 ARG A O 1
ATOM 782 N N . MET A 1 93 ? -7.286 -0.570 -18.373 1.00 96.88 93 MET A N 1
ATOM 783 C CA . MET A 1 93 ? -8.121 -1.690 -18.812 1.00 96.88 93 MET A CA 1
ATOM 784 C C . MET A 1 93 ? -9.580 -1.280 -19.038 1.00 96.88 93 MET A C 1
ATOM 786 O O . MET A 1 93 ? -10.194 -1.729 -20.006 1.00 96.88 93 MET A O 1
ATOM 790 N N . SER A 1 94 ? -10.148 -0.437 -18.170 1.00 97.75 94 SER A N 1
ATOM 791 C CA . SER A 1 94 ? -11.544 -0.014 -18.308 1.00 97.75 94 SER A CA 1
ATOM 792 C C . SER A 1 94 ? -11.712 1.009 -19.434 1.00 97.75 94 SER A C 1
ATOM 794 O O . SER A 1 94 ? -12.599 0.863 -20.274 1.00 97.75 94 SER A O 1
ATOM 796 N N . MET A 1 95 ? -10.806 1.986 -19.527 1.00 97.56 95 MET A N 1
ATOM 797 C CA . MET A 1 95 ? -10.864 3.035 -20.546 1.00 97.56 95 MET A CA 1
ATOM 798 C C . MET A 1 95 ? -10.576 2.522 -21.957 1.00 97.56 95 MET A C 1
ATOM 800 O O . MET A 1 95 ? -11.110 3.080 -22.913 1.00 97.56 95 MET A O 1
ATOM 804 N N . ALA A 1 96 ? -9.842 1.411 -22.103 1.00 97.56 96 ALA A N 1
ATOM 805 C CA . ALA A 1 96 ? -9.718 0.707 -23.384 1.00 97.56 96 ALA A CA 1
ATOM 806 C C . ALA A 1 96 ? -11.076 0.260 -23.964 1.00 97.56 96 ALA A C 1
ATOM 808 O O . ALA A 1 96 ? -11.184 0.045 -25.165 1.00 97.56 96 ALA A O 1
ATOM 809 N N . ASN A 1 97 ? -12.108 0.150 -23.120 1.00 97.44 97 ASN A N 1
ATOM 810 C CA . ASN A 1 97 ? -13.482 -0.173 -23.504 1.00 97.44 97 ASN A CA 1
ATOM 811 C C . ASN A 1 97 ? -14.448 0.998 -23.245 1.00 97.44 97 ASN A C 1
ATOM 813 O O . ASN A 1 97 ? -15.652 0.786 -23.142 1.00 97.44 97 ASN A O 1
ATOM 817 N N . SER A 1 98 ? -13.931 2.223 -23.081 1.00 97.62 98 SER A N 1
ATOM 818 C CA . SER A 1 98 ? -14.717 3.420 -22.739 1.00 97.62 98 SER A CA 1
ATOM 819 C C . SER A 1 98 ? -15.575 3.266 -21.471 1.00 97.62 98 SER A C 1
ATOM 821 O O . SER A 1 98 ? -16.610 3.914 -21.335 1.00 97.62 98 SER A O 1
ATOM 823 N N . LEU A 1 99 ? -15.145 2.417 -20.530 1.00 97.62 99 LEU A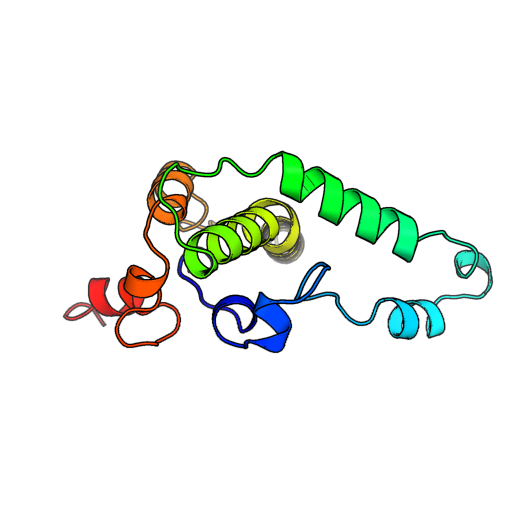 N 1
ATOM 824 C CA . LEU A 1 99 ? -15.818 2.204 -19.252 1.00 97.62 99 LEU A CA 1
ATOM 825 C C . LEU A 1 99 ? -15.108 2.967 -18.135 1.00 97.62 99 LEU A C 1
ATOM 827 O O . LEU A 1 99 ? -13.923 2.753 -17.866 1.00 97.62 99 LEU A O 1
ATOM 831 N N . GLU A 1 100 ? -15.861 3.798 -17.421 1.00 96.56 100 GLU A N 1
ATOM 832 C CA . GLU A 1 100 ? -15.374 4.480 -16.227 1.00 96.56 100 GLU A CA 1
ATOM 833 C C . GLU A 1 100 ? -15.664 3.636 -14.979 1.00 96.56 100 GLU A C 1
ATOM 835 O O . GLU A 1 100 ? -16.791 3.557 -14.494 1.00 96.56 100 GLU A O 1
ATOM 840 N N . VAL A 1 101 ? -14.629 3.004 -14.423 1.00 96.50 101 VAL A N 1
ATOM 841 C CA . VAL A 1 101 ? -14.749 2.283 -13.148 1.00 96.50 101 VAL A CA 1
ATOM 842 C C . VAL A 1 101 ? -14.426 3.231 -11.989 1.00 96.50 101 VAL A C 1
ATOM 844 O O . VAL A 1 101 ? -13.373 3.872 -11.968 1.00 96.50 101 VAL A O 1
ATOM 847 N N . ARG A 1 102 ? -15.309 3.309 -10.992 1.00 95.12 102 ARG A N 1
ATOM 848 C CA . ARG A 1 102 ? -15.069 4.055 -9.746 1.00 95.12 102 ARG A CA 1
ATOM 849 C C . ARG A 1 102 ? -14.502 3.137 -8.670 1.00 95.12 102 ARG A C 1
ATOM 851 O O . ARG A 1 102 ? -14.816 1.952 -8.626 1.00 95.12 102 ARG A O 1
ATOM 858 N N . VAL A 1 103 ? -13.674 3.697 -7.789 1.00 94.44 103 VAL A N 1
ATOM 859 C CA . VAL A 1 103 ? -13.019 2.961 -6.696 1.00 94.44 103 VAL A CA 1
ATOM 860 C C . VAL A 1 103 ? -13.384 3.634 -5.369 1.00 94.44 103 VAL A C 1
ATOM 862 O O . VAL A 1 103 ? -12.600 4.435 -4.869 1.00 94.44 103 VAL A O 1
ATOM 865 N N . PRO A 1 104 ? -14.570 3.357 -4.789 1.00 94.56 104 PRO A N 1
ATOM 866 C CA . PRO A 1 104 ? -15.054 4.061 -3.593 1.00 94.56 104 PRO A CA 1
ATOM 867 C C . PRO A 1 104 ? -14.086 3.992 -2.408 1.00 94.56 104 PRO A C 1
ATOM 869 O O . PRO A 1 104 ? -13.943 4.947 -1.655 1.00 94.56 104 PRO A O 1
ATOM 872 N N . PHE A 1 105 ? -13.357 2.881 -2.282 1.00 94.31 105 PHE A N 1
ATOM 873 C CA . PHE A 1 105 ? -12.352 2.713 -1.235 1.00 94.31 105 PHE A CA 1
ATOM 874 C C . PHE A 1 105 ? -11.111 3.600 -1.397 1.00 94.31 105 PHE A C 1
ATOM 876 O O . PHE A 1 105 ? -10.318 3.660 -0.470 1.00 94.31 105 PHE A O 1
ATOM 883 N N . ALA A 1 106 ? -10.914 4.251 -2.545 1.00 93.69 106 ALA A N 1
ATOM 884 C CA . ALA A 1 106 ? -9.816 5.188 -2.773 1.00 93.69 106 ALA A CA 1
ATOM 885 C C . ALA A 1 106 ? -10.206 6.650 -2.469 1.00 93.69 106 ALA A C 1
ATOM 887 O O . ALA A 1 106 ? -9.441 7.558 -2.781 1.00 93.69 106 ALA A O 1
ATOM 888 N N . ASP A 1 107 ? -11.384 6.894 -1.880 1.00 95.50 107 ASP A N 1
ATOM 889 C CA . ASP A 1 107 ? -11.765 8.219 -1.385 1.00 95.50 107 ASP A CA 1
ATOM 890 C C . ASP A 1 107 ? -10.776 8.693 -0.310 1.00 95.50 107 ASP A C 1
ATOM 892 O O . ASP A 1 107 ? -10.492 7.964 0.645 1.00 95.50 107 ASP A O 1
ATOM 896 N N . TYR A 1 108 ? -10.256 9.915 -0.458 1.00 94.44 108 TYR A N 1
ATOM 897 C CA . TYR A 1 108 ? -9.203 10.439 0.415 1.00 94.44 108 TYR A CA 1
ATOM 898 C C . TYR A 1 108 ? -9.618 10.457 1.892 1.00 94.44 108 TYR A C 1
ATOM 900 O O . TYR A 1 108 ? -8.792 10.162 2.748 1.00 94.44 108 TYR A O 1
ATOM 908 N N . ARG A 1 109 ? -10.902 10.685 2.197 1.00 96.50 109 ARG A N 1
ATOM 909 C CA . ARG A 1 109 ? -11.410 10.710 3.578 1.00 96.50 109 ARG A CA 1
ATOM 910 C C . ARG A 1 109 ? -11.333 9.327 4.209 1.00 96.50 109 ARG A C 1
ATOM 912 O O . ARG A 1 109 ? -10.978 9.188 5.377 1.00 96.50 109 ARG A O 1
ATOM 919 N N . LEU A 1 110 ? -11.648 8.288 3.431 1.00 95.56 110 LEU A N 1
ATOM 920 C CA . LEU A 1 110 ? -11.538 6.911 3.898 1.00 95.56 110 LEU A CA 1
ATOM 921 C C . LEU A 1 110 ? -10.076 6.486 4.025 1.00 95.56 110 LEU A C 1
ATOM 923 O O . LEU A 1 110 ? -9.741 5.774 4.965 1.00 95.56 110 LEU A O 1
ATOM 927 N N . VAL A 1 111 ? -9.210 6.929 3.110 1.00 95.38 111 VAL A N 1
ATOM 928 C CA . VAL A 1 111 ? -7.762 6.689 3.186 1.00 95.38 111 VAL A CA 1
ATOM 929 C C . VAL A 1 111 ? -7.177 7.320 4.448 1.00 95.38 111 VAL A C 1
ATOM 931 O O . VAL A 1 111 ? -6.501 6.625 5.201 1.00 95.38 111 VAL A O 1
ATOM 934 N N . GLU A 1 112 ? -7.469 8.594 4.716 1.00 94.69 112 GLU A N 1
ATOM 935 C CA . GLU A 1 112 ? -7.012 9.315 5.911 1.00 94.69 112 GLU A CA 1
ATOM 936 C C . GLU A 1 112 ? -7.506 8.649 7.196 1.00 94.69 112 GLU A C 1
ATOM 938 O O . GLU A 1 112 ? -6.728 8.427 8.126 1.00 94.69 112 GLU A O 1
ATOM 943 N N . TYR A 1 113 ? -8.783 8.263 7.235 1.00 95.38 113 TYR A N 1
ATOM 944 C CA . TYR A 1 113 ? -9.339 7.527 8.363 1.00 95.38 113 TYR A CA 1
ATOM 945 C C . TYR A 1 113 ? -8.640 6.173 8.543 1.00 95.38 113 TYR A C 1
ATOM 947 O O . TYR A 1 113 ? -8.096 5.886 9.609 1.00 95.38 113 TYR A O 1
ATOM 955 N N . ALA A 1 114 ? -8.594 5.354 7.488 1.00 95.38 114 ALA A N 1
ATOM 956 C CA . ALA A 1 114 ? -8.038 4.008 7.536 1.00 95.38 114 ALA A CA 1
ATOM 957 C C . ALA A 1 114 ? -6.538 4.005 7.843 1.00 95.38 114 ALA A C 1
ATOM 959 O O . ALA A 1 114 ? -6.068 3.105 8.534 1.00 95.38 114 ALA A O 1
ATOM 960 N N . PHE A 1 115 ? -5.769 4.991 7.383 1.00 95.12 115 PHE A N 1
ATOM 961 C CA . PHE A 1 115 ? -4.339 5.088 7.676 1.00 95.12 115 PHE A CA 1
ATOM 962 C C . PHE A 1 115 ? -4.055 5.179 9.184 1.00 95.12 115 PHE A C 1
ATOM 964 O O . PHE A 1 115 ? -3.060 4.630 9.648 1.00 95.12 115 PHE A O 1
ATOM 971 N N . ASN A 1 116 ? -4.963 5.782 9.954 1.00 92.75 116 ASN A N 1
ATOM 972 C CA . ASN A 1 116 ? -4.808 5.982 11.395 1.00 92.75 116 ASN A CA 1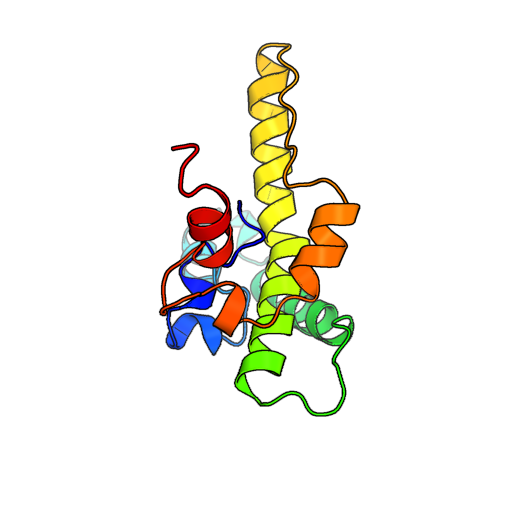
ATOM 973 C C . ASN A 1 116 ? -5.343 4.834 12.265 1.00 92.75 116 ASN A C 1
ATOM 975 O O . ASN A 1 116 ? -5.155 4.859 13.479 1.00 92.75 116 ASN A O 1
ATOM 979 N N . ILE A 1 117 ? -5.988 3.823 11.677 1.00 95.25 117 ILE A N 1
ATOM 980 C CA . ILE A 1 117 ? -6.503 2.675 12.435 1.00 95.25 117 ILE A CA 1
ATOM 981 C C . ILE A 1 117 ? -5.329 1.766 12.855 1.00 95.25 117 ILE A C 1
ATOM 983 O O . ILE A 1 117 ? -4.571 1.342 11.975 1.00 95.25 117 ILE A O 1
ATOM 987 N N . PRO A 1 118 ? -5.208 1.412 14.150 1.00 94.62 118 PRO A N 1
ATOM 988 C CA . PRO A 1 118 ? -4.228 0.441 14.641 1.00 94.62 118 PRO A CA 1
ATOM 989 C C . PRO A 1 118 ? -4.259 -0.888 13.882 1.00 94.62 118 PRO A C 1
ATOM 991 O O . PRO A 1 118 ? -5.330 -1.369 13.483 1.00 94.62 118 PRO A O 1
ATOM 994 N N . SER A 1 119 ? -3.094 -1.509 13.691 1.00 94.44 119 SER A N 1
ATOM 995 C CA . SER A 1 119 ? -2.986 -2.716 12.865 1.00 94.44 119 SER A CA 1
ATOM 996 C C . SER A 1 119 ? -3.799 -3.890 13.422 1.00 94.44 119 SER A C 1
ATOM 998 O O . SER A 1 119 ? -4.470 -4.576 12.652 1.00 94.44 119 SER A O 1
ATOM 1000 N N . ASN A 1 120 ? -3.848 -4.054 14.749 1.00 95.06 120 ASN A N 1
ATOM 1001 C CA . ASN A 1 120 ? -4.635 -5.092 15.425 1.00 95.06 120 ASN A CA 1
ATOM 1002 C C . ASN A 1 120 ? -6.154 -4.939 15.228 1.00 95.06 120 ASN A C 1
ATOM 1004 O O . ASN A 1 120 ? -6.876 -5.930 15.255 1.00 95.06 120 ASN A O 1
ATOM 1008 N N . ILE A 1 121 ? -6.646 -3.714 15.017 1.00 96.69 121 ILE A N 1
ATOM 1009 C CA . ILE A 1 121 ? -8.058 -3.467 14.701 1.00 96.69 121 ILE A CA 1
ATOM 1010 C C . ILE A 1 121 ? -8.313 -3.768 13.223 1.00 96.69 121 ILE A C 1
ATOM 1012 O O . ILE A 1 121 ? -9.302 -4.420 12.895 1.00 96.69 121 ILE A O 1
ATOM 1016 N N . LYS A 1 122 ? -7.424 -3.341 12.313 1.00 96.12 122 LYS A N 1
ATOM 1017 C CA . LYS A 1 122 ? -7.542 -3.676 10.879 1.00 96.12 122 LYS A CA 1
ATOM 1018 C C . LYS A 1 122 ? -7.548 -5.188 10.658 1.00 96.12 122 LYS A C 1
ATOM 1020 O O . LYS A 1 122 ? -8.389 -5.690 9.910 1.00 96.12 122 LYS A O 1
ATOM 1025 N N . LEU A 1 123 ? -6.630 -5.878 11.333 1.00 96.06 123 LEU A N 1
ATOM 1026 C CA . LEU A 1 123 ? -6.466 -7.328 11.370 1.00 96.06 123 LEU A CA 1
ATOM 1027 C C . LEU A 1 123 ? -7.265 -7.951 12.523 1.00 96.06 123 LEU A C 1
ATOM 1029 O O . LEU A 1 123 ? -6.735 -8.785 13.254 1.00 96.06 123 LEU A O 1
ATOM 1033 N N . LEU A 1 124 ? -8.515 -7.515 12.725 1.00 97.19 124 LEU A N 1
ATOM 1034 C CA . LEU A 1 124 ? -9.379 -8.019 13.795 1.00 97.19 124 LEU A CA 1
ATOM 1035 C C . LEU A 1 124 ? -9.361 -9.557 13.833 1.00 97.19 124 LEU A C 1
ATOM 1037 O O . LEU A 1 124 ? -9.535 -10.203 12.797 1.00 97.19 124 LEU A O 1
ATOM 1041 N N . ASP A 1 125 ? -9.116 -10.118 15.019 1.00 95.06 125 ASP A N 1
ATOM 1042 C CA . ASP A 1 125 ? -8.958 -11.560 15.267 1.00 95.06 125 ASP A CA 1
ATOM 1043 C C . ASP A 1 125 ? -7.876 -12.239 14.400 1.00 95.06 125 ASP A C 1
ATOM 1045 O O . ASP A 1 125 ? -7.977 -13.411 14.043 1.00 95.06 125 ASP A O 1
ATOM 1049 N N . GLY A 1 126 ? -6.832 -11.489 14.029 1.00 93.06 126 GLY A N 1
ATOM 1050 C CA . GLY A 1 126 ? -5.734 -11.959 13.180 1.00 93.06 126 GLY A CA 1
ATOM 1051 C C . GLY A 1 126 ? -6.115 -12.142 11.708 1.00 93.06 126 GLY A C 1
ATOM 1052 O O . GLY A 1 126 ? -5.341 -12.720 10.947 1.00 93.06 126 GLY A O 1
ATOM 1053 N N . ARG A 1 127 ? -7.297 -11.671 11.291 1.00 94.50 127 ARG A N 1
ATOM 1054 C CA . ARG A 1 127 ? -7.843 -11.904 9.951 1.00 94.50 127 ARG A CA 1
ATOM 1055 C C . ARG A 1 127 ? -7.604 -10.728 9.014 1.00 94.50 127 ARG A C 1
ATOM 1057 O O . ARG A 1 127 ? -7.861 -9.574 9.358 1.00 94.50 127 ARG A O 1
ATOM 1064 N N . GLU A 1 128 ? -7.215 -11.013 7.774 1.00 95.19 128 GLU A N 1
ATOM 1065 C CA . GLU A 1 128 ? -7.102 -9.997 6.732 1.00 95.19 128 GLU A CA 1
ATOM 1066 C C . GLU A 1 128 ? -8.456 -9.327 6.469 1.00 95.19 128 GLU A C 1
ATOM 1068 O O . GLU A 1 128 ? -9.501 -9.986 6.364 1.00 95.19 128 GLU A O 1
ATOM 1073 N N . LYS A 1 129 ? -8.449 -7.995 6.350 1.00 96.12 129 LYS A N 1
ATOM 1074 C CA . LYS A 1 129 ? -9.679 -7.201 6.211 1.00 96.12 129 LYS A CA 1
ATOM 1075 C C . LYS A 1 129 ? -10.655 -7.433 7.371 1.00 96.12 129 LYS A C 1
ATOM 1077 O O . LYS A 1 129 ? -11.851 -7.230 7.183 1.00 96.12 129 LYS A O 1
ATOM 1082 N N . GLY A 1 130 ? -10.173 -7.835 8.552 1.00 97.00 130 GLY A N 1
ATOM 1083 C CA . GLY A 1 130 ? -10.990 -8.171 9.719 1.00 97.00 130 GLY A CA 1
ATOM 1084 C C . GLY A 1 130 ? -11.999 -7.076 10.065 1.00 97.00 130 GLY A C 1
ATOM 1085 O O . GLY A 1 130 ? -13.200 -7.345 10.096 1.00 97.00 130 GLY A O 1
ATOM 1086 N N . LEU A 1 131 ? -11.543 -5.823 10.191 1.00 97.12 131 LEU A N 1
ATOM 1087 C CA . LEU A 1 131 ? -12.433 -4.677 10.431 1.00 97.12 131 LEU A CA 1
ATOM 1088 C C . LEU A 1 131 ? -13.495 -4.512 9.335 1.00 97.12 131 LEU A C 1
ATOM 1090 O O . LEU A 1 131 ? -14.675 -4.330 9.627 1.00 97.12 131 LEU A O 1
ATOM 1094 N N . LEU A 1 132 ? -13.080 -4.571 8.067 1.00 96.44 132 LEU A N 1
ATOM 1095 C CA . LEU A 1 132 ? -13.979 -4.377 6.930 1.00 96.44 132 LEU A CA 1
ATOM 1096 C C . LEU A 1 132 ? -15.037 -5.485 6.867 1.00 96.44 132 LEU A C 1
ATOM 1098 O O . LEU A 1 132 ? -16.212 -5.202 6.659 1.00 96.44 132 LEU A O 1
ATOM 1102 N N . ARG A 1 133 ? -14.638 -6.738 7.095 1.00 96.12 133 ARG A N 1
ATOM 1103 C CA . ARG A 1 133 ? -15.556 -7.881 7.163 1.00 96.12 133 ARG A CA 1
ATOM 1104 C C . ARG A 1 133 ? -16.554 -7.700 8.303 1.00 96.12 133 ARG A C 1
ATOM 1106 O O . ARG A 1 133 ? -17.748 -7.848 8.075 1.00 96.12 133 ARG A O 1
ATOM 1113 N N . LYS A 1 134 ? -16.074 -7.305 9.488 1.00 96.81 134 LYS A N 1
ATOM 1114 C CA . LYS A 1 134 ? -16.925 -7.042 10.653 1.00 96.81 134 LYS A CA 1
ATOM 1115 C C . LYS A 1 134 ? -17.956 -5.949 10.374 1.00 96.81 134 LYS A C 1
ATOM 1117 O O . LYS A 1 134 ? -19.113 -6.104 10.736 1.00 96.81 134 LYS A O 1
ATOM 1122 N N . SER A 1 135 ? -17.563 -4.878 9.682 1.00 95.56 135 SER A N 1
ATOM 1123 C CA . SER A 1 135 ? -18.472 -3.770 9.344 1.00 95.56 135 SER A CA 1
ATOM 1124 C C . SER A 1 135 ? -19.605 -4.137 8.378 1.00 95.56 135 SER A C 1
ATOM 1126 O O . SER A 1 135 ? -20.537 -3.353 8.226 1.00 95.56 135 SER A O 1
ATOM 1128 N N . LEU A 1 136 ? -19.522 -5.297 7.719 1.00 96.06 136 LEU A N 1
ATOM 1129 C CA . LEU A 1 136 ? -20.513 -5.773 6.752 1.00 96.06 136 LEU A CA 1
ATOM 1130 C C . LEU A 1 136 ? -21.368 -6.931 7.294 1.00 96.06 136 LEU A C 1
ATOM 1132 O O . LEU A 1 136 ? -22.219 -7.442 6.566 1.00 96.06 136 LEU A O 1
ATOM 1136 N N . GLU A 1 137 ? -21.173 -7.347 8.551 1.00 96.38 137 GLU A N 1
ATOM 1137 C CA . GLU A 1 137 ? -22.040 -8.342 9.189 1.00 96.38 137 GLU A CA 1
ATOM 1138 C C . GLU A 1 137 ? -23.501 -7.864 9.206 1.00 96.38 137 GLU A C 1
ATOM 1140 O O . GLU A 1 137 ? -23.795 -6.723 9.559 1.00 96.38 137 GLU A O 1
ATOM 1145 N N . GLY A 1 138 ? -24.425 -8.745 8.813 1.00 96.31 138 GLY A N 1
ATOM 1146 C CA . GLY A 1 138 ? -25.852 -8.426 8.695 1.00 96.31 138 GLY A CA 1
ATOM 1147 C C . GLY A 1 138 ? -26.249 -7.754 7.375 1.00 96.31 138 GLY A C 1
ATOM 1148 O O . GLY A 1 138 ? -27.440 -7.565 7.138 1.00 96.31 138 GLY A O 1
ATOM 1149 N N . ILE A 1 139 ? -25.281 -7.426 6.511 1.00 95.94 139 ILE A N 1
ATOM 1150 C CA . ILE A 1 139 ? -25.514 -6.964 5.132 1.00 95.94 139 ILE A CA 1
ATOM 1151 C C . ILE A 1 139 ? -25.186 -8.075 4.123 1.00 95.94 139 ILE A C 1
ATOM 1153 O O . ILE A 1 139 ? -25.920 -8.242 3.148 1.00 95.94 139 ILE A O 1
ATOM 1157 N N . LEU A 1 140 ? -24.085 -8.805 4.346 1.00 89.38 140 LEU A N 1
ATOM 1158 C CA . LEU A 1 140 ? -23.586 -9.906 3.510 1.00 89.38 140 LEU A CA 1
ATOM 1159 C C . LEU A 1 140 ? -23.625 -11.255 4.234 1.00 89.38 140 LEU A C 1
ATOM 1161 O O . LEU A 1 140 ? -23.574 -11.257 5.486 1.00 89.38 140 LEU A O 1
#

Radius of gyration: 17.29 Å; chains: 1; bounding box: 49×23×45 Å

pLDDT: mean 94.64, std 3.06, range [73.44, 98.44]